Protein AF-A0A6M0HK47-F1 (afdb_monomer)

Solvent-accessible surface area (backbone atoms only — not comparable to full-atom values): 8933 Å² total; per-residue (Å²): 109,70,67,61,53,54,52,52,53,51,51,49,53,52,49,54,51,50,49,55,50,50,54,51,51,52,53,49,52,50,52,51,52,51,51,52,51,54,48,54,52,50,52,50,52,55,50,49,56,56,51,70,72,43,50,47,33,90,82,57,67,29,30,16,48,68,40,45,55,55,50,51,53,52,50,51,51,43,25,74,76,68,71,40,46,59,34,78,46,83,45,71,54,83,65,49,69,61,49,25,75,74,65,34,65,72,49,43,53,49,51,50,34,49,52,45,51,57,51,51,74,73,54,83,51,90,74,40,46,58,24,45,57,51,96,69,31,33,32,37,42,34,60,79,23,50,66,74,60,46,52,54,51,50,52,61,72,69,45,99,80,129

pLDDT: mean 90.28, std 8.14, range [44.41, 97.0]

Secondary structure (DSSP, 8-state):
-HHHHHHHHHHHHHHHHHHHHHHHHHHHHHHHHHHHHHHHHHHHHHHHHHHHH-SB-TTT-SEEHHHHHHHHHHHHHHHHHH----EEEEE--TTHHHHHHHH-HHHHHHHHHHHHHHHHHH---TT-EEEEEETTEEEEEETT--HHHHHHHHHHHH-S--

Nearest PDB structures (foldseek):
  5euh-assembly2_B  TM=9.660E-01  e=4.960E-11  Pseudomonas fluorescens Pf0-1
  3i5c-assembly1_A  TM=8.562E-01  e=1.447E-11  Saccharomyces cerevisiae
  3i5b-assembly2_B  TM=9.736E-01  e=3.049E-10  Pseudomonas aeruginosa PAO1
  3i5a-assembly1_A  TM=8.211E-01  e=7.810E-11  Pseudomonas syringae pv. tomato str. DC3000
  3bre-assembly1_B  TM=7.782E-01  e=3.586E-11  Pseudomonas aeruginosa PAO1

Sequence (162 aa):
MIHLFLSMLVCACFSLRSNHQFELAERQGFLLKLRETLRADRLRIEGTSLLELSNSDPSTLLSNRRAFDAKLAELWCQTQNHGQPFSLLMIDVDFFKKFNDQDGYLSGDTCLKQVAGALRSNVIREEDVVVRYRGEEVSVLLAVCKARAAAQIAERLRGPGS

Foldseek 3Di:
DVVVVVVVVVVVVVVVVVVVVVVVVVVVVVVVVVVVVVVVVVVVVVVVVVVVVDQADPLQRFGEQVVVVVLVVVLVVCCVPPVQDKDKDKDADPPLVVVCVPVNPVVSSVVLNVLSVLLVVLQPDPSKGWYDYDDRIIMIIGTSDDPVRVVVSVDVSVPPDD

Mean predicted aligned error: 9.68 Å

Structure (mmCIF, N/CA/C/O backbone):
data_AF-A0A6M0HK47-F1
#
_entry.id   AF-A0A6M0HK47-F1
#
loop_
_atom_site.group_PDB
_atom_site.id
_atom_site.type_symbol
_atom_site.label_atom_id
_atom_site.label_alt_id
_atom_site.label_comp_id
_atom_site.label_asym_id
_atom_site.label_entity_id
_atom_site.label_seq_id
_atom_site.pdbx_PDB_ins_code
_atom_site.Cartn_x
_atom_site.Cartn_y
_atom_site.Cartn_z
_atom_site.occupancy
_atom_site.B_iso_or_equiv
_atom_site.auth_seq_id
_atom_site.auth_comp_id
_atom_site.auth_asym_id
_atom_site.auth_atom_id
_atom_site.pdbx_PDB_model_num
ATOM 1 N N . MET A 1 1 ? 46.446 -0.665 -68.052 1.00 81.25 1 MET A N 1
ATOM 2 C CA . MET A 1 1 ? 46.991 -1.609 -67.047 1.00 81.25 1 MET A CA 1
ATOM 3 C C . MET A 1 1 ? 47.235 -0.914 -65.705 1.00 81.25 1 MET A C 1
ATOM 5 O O . MET A 1 1 ? 46.475 -1.172 -64.784 1.00 81.25 1 MET A O 1
ATOM 9 N N . ILE A 1 2 ? 48.184 0.029 -65.595 1.00 90.00 2 ILE A N 1
ATOM 10 C CA . ILE A 1 2 ? 48.538 0.700 -64.318 1.00 90.00 2 ILE A CA 1
ATOM 11 C C . ILE A 1 2 ? 47.369 1.492 -63.699 1.00 90.00 2 ILE A C 1
ATOM 13 O O . ILE A 1 2 ? 47.075 1.325 -62.520 1.00 90.00 2 ILE A O 1
ATOM 17 N N . HIS A 1 3 ? 46.643 2.290 -64.491 1.00 89.50 3 HIS A N 1
ATOM 18 C CA . HIS A 1 3 ? 45.478 3.044 -63.996 1.00 89.50 3 HIS A CA 1
ATOM 19 C C . HIS A 1 3 ? 44.359 2.147 -63.450 1.00 89.50 3 HIS A C 1
ATOM 21 O O . HIS A 1 3 ? 43.762 2.464 -62.425 1.00 89.50 3 HIS A O 1
ATOM 27 N N . LEU A 1 4 ? 44.108 1.006 -64.102 1.00 91.75 4 LEU A N 1
ATOM 28 C CA . LEU A 1 4 ? 43.088 0.050 -63.674 1.00 91.75 4 LEU A CA 1
ATOM 29 C C . LEU A 1 4 ? 43.466 -0.566 -62.318 1.00 91.75 4 LEU A C 1
ATOM 31 O O . LEU A 1 4 ? 42.643 -0.633 -61.410 1.00 91.75 4 LEU A O 1
ATOM 35 N N . PHE A 1 5 ? 44.739 -0.934 -62.153 1.00 93.06 5 PHE A N 1
ATOM 36 C CA . PHE A 1 5 ? 45.262 -1.473 -60.900 1.00 93.06 5 PHE A CA 1
ATOM 37 C C . PHE A 1 5 ? 45.181 -0.463 -59.747 1.00 93.06 5 PHE A C 1
ATOM 39 O O . PHE A 1 5 ? 44.699 -0.799 -58.668 1.00 93.06 5 PHE A O 1
ATOM 46 N N . LEU A 1 6 ? 45.567 0.794 -59.990 1.00 93.19 6 LEU A N 1
ATOM 47 C CA . LEU A 1 6 ? 45.478 1.857 -58.987 1.00 93.19 6 LEU A CA 1
ATOM 48 C C . LEU A 1 6 ? 44.022 2.124 -58.570 1.00 93.19 6 LEU A C 1
ATOM 50 O O . LEU A 1 6 ? 43.742 2.255 -57.381 1.00 93.19 6 LEU A O 1
ATOM 54 N N . SER A 1 7 ? 43.089 2.140 -59.530 1.00 93.44 7 SER A N 1
ATOM 55 C CA . SER A 1 7 ? 41.661 2.315 -59.235 1.00 93.44 7 SER A CA 1
ATOM 56 C C . SER A 1 7 ? 41.093 1.174 -58.383 1.00 93.44 7 SER A C 1
ATOM 58 O O . SER A 1 7 ? 40.389 1.432 -57.408 1.00 93.44 7 SER A O 1
ATOM 60 N N . MET A 1 8 ? 41.475 -0.076 -58.671 1.00 93.75 8 MET A N 1
ATOM 61 C CA . MET A 1 8 ? 41.075 -1.236 -57.869 1.00 93.75 8 MET A CA 1
ATOM 62 C C . MET A 1 8 ? 41.625 -1.160 -56.441 1.00 93.75 8 MET A C 1
ATOM 64 O O . MET A 1 8 ? 40.906 -1.464 -55.491 1.00 93.75 8 MET A O 1
ATOM 68 N N . LEU A 1 9 ? 42.869 -0.704 -56.275 1.00 95.44 9 LEU A N 1
ATOM 69 C CA . LEU A 1 9 ? 43.509 -0.581 -54.966 1.00 95.44 9 LEU A CA 1
ATOM 70 C C . LEU A 1 9 ? 42.835 0.503 -54.107 1.00 95.44 9 LEU A C 1
ATOM 72 O O . LEU A 1 9 ? 42.554 0.272 -52.932 1.00 95.44 9 LEU A O 1
ATOM 76 N N . VAL A 1 10 ? 42.473 1.642 -54.708 1.00 95.50 10 VAL A N 1
ATOM 77 C CA . VAL A 1 10 ? 41.708 2.704 -54.030 1.00 95.50 10 VAL A CA 1
ATOM 78 C C . VAL A 1 10 ? 40.318 2.210 -53.612 1.00 95.50 10 VAL A C 1
ATOM 80 O O . VAL A 1 10 ? 39.925 2.413 -52.461 1.00 95.50 10 VAL A O 1
ATOM 83 N N . CYS A 1 11 ? 39.593 1.515 -54.495 1.00 95.38 11 CYS A N 1
ATOM 84 C CA . CYS A 1 11 ? 38.286 0.935 -54.165 1.00 95.38 11 CYS A CA 1
ATOM 85 C C . CYS A 1 11 ? 38.375 -0.107 -53.042 1.00 95.38 11 CYS A C 1
ATOM 87 O O . CYS A 1 11 ? 37.516 -0.119 -52.158 1.00 95.38 11 CYS A O 1
ATOM 89 N N . ALA A 1 12 ? 39.411 -0.951 -53.039 1.00 94.81 12 ALA A N 1
ATOM 90 C CA . ALA A 1 12 ? 39.632 -1.938 -51.985 1.00 94.81 12 ALA A CA 1
ATOM 91 C C . ALA A 1 12 ? 39.905 -1.264 -50.631 1.00 94.81 12 ALA A C 1
ATOM 93 O O . ALA A 1 12 ? 39.265 -1.607 -49.636 1.00 94.81 12 ALA A O 1
ATOM 94 N N . CYS A 1 13 ? 40.782 -0.256 -50.590 1.00 96.19 13 CYS A N 1
ATOM 95 C CA . CYS A 1 13 ? 41.057 0.508 -49.371 1.00 96.19 13 CYS A CA 1
ATOM 96 C C . CYS A 1 13 ? 39.813 1.247 -48.856 1.00 96.19 13 CYS A C 1
ATOM 98 O O . CYS A 1 13 ? 39.547 1.232 -47.652 1.00 96.19 13 CYS A O 1
ATOM 100 N N . PHE A 1 14 ? 39.033 1.862 -49.750 1.00 96.56 14 PHE A N 1
ATOM 101 C CA . PHE A 1 14 ? 37.786 2.532 -49.385 1.00 96.56 14 PHE A CA 1
ATOM 102 C C . PHE A 1 14 ? 36.756 1.542 -48.826 1.00 96.56 14 PHE A C 1
ATOM 104 O O . PHE A 1 14 ? 36.189 1.794 -47.766 1.00 96.56 14 PHE A O 1
ATOM 111 N N . SER A 1 15 ? 36.571 0.392 -49.480 1.00 95.00 15 SER A N 1
ATOM 112 C CA . SER A 1 15 ? 35.620 -0.643 -49.051 1.00 95.00 15 SER A CA 1
ATOM 113 C C . SER A 1 15 ? 36.008 -1.251 -47.703 1.00 95.00 15 SER A C 1
ATOM 115 O O . SER A 1 15 ? 35.162 -1.371 -46.823 1.00 95.00 15 SER A O 1
ATOM 117 N N . LEU A 1 16 ? 37.294 -1.558 -47.491 1.00 94.81 16 LEU A N 1
ATOM 118 C CA . LEU A 1 16 ? 37.804 -2.049 -46.205 1.00 94.81 16 LEU A CA 1
ATOM 119 C C . LEU A 1 16 ? 37.586 -1.028 -45.087 1.00 94.81 16 LEU A C 1
ATOM 121 O O . LEU A 1 16 ? 37.135 -1.381 -43.997 1.00 94.81 16 LEU A O 1
ATOM 125 N N . ARG A 1 17 ? 37.871 0.251 -45.357 1.00 95.94 17 ARG A N 1
ATOM 126 C CA . ARG A 1 17 ? 37.676 1.318 -44.374 1.00 95.94 17 ARG A CA 1
ATOM 127 C C . ARG A 1 17 ? 36.199 1.571 -44.090 1.00 95.94 17 ARG A C 1
ATOM 129 O O . ARG A 1 17 ? 35.851 1.780 -42.934 1.00 95.94 17 ARG A O 1
ATOM 136 N N . SER A 1 18 ? 35.342 1.517 -45.106 1.00 92.75 18 SER A N 1
ATOM 137 C CA . SER A 1 18 ? 33.891 1.628 -44.951 1.00 92.75 18 SER A CA 1
ATOM 138 C C . SER A 1 18 ? 33.325 0.460 -44.143 1.00 92.75 18 SER A C 1
ATOM 140 O O . SER A 1 18 ? 32.570 0.705 -43.208 1.00 92.75 18 SER A O 1
ATOM 142 N N . ASN A 1 19 ? 33.757 -0.773 -44.421 1.00 94.88 19 ASN A N 1
ATOM 143 C CA . ASN A 1 19 ? 33.331 -1.959 -43.679 1.00 94.88 19 ASN A CA 1
ATOM 144 C C . ASN A 1 19 ? 33.759 -1.888 -42.205 1.00 94.88 19 ASN A C 1
ATOM 146 O O . ASN A 1 19 ? 32.947 -2.080 -41.308 1.00 94.88 19 ASN A O 1
ATOM 150 N N . HIS A 1 20 ? 35.013 -1.504 -41.943 1.00 94.50 20 HIS A N 1
ATOM 151 C CA . HIS A 1 20 ? 35.502 -1.331 -40.575 1.00 94.50 20 HIS A CA 1
ATOM 152 C C . HIS A 1 20 ? 34.756 -0.208 -39.833 1.00 94.50 20 HIS A C 1
ATOM 154 O O . HIS A 1 20 ? 34.483 -0.325 -38.639 1.00 94.50 20 HIS A O 1
ATOM 160 N N . GLN A 1 21 ? 34.436 0.902 -40.504 1.00 92.88 21 GLN A N 1
ATOM 161 C CA . GLN A 1 21 ? 33.652 1.982 -39.895 1.00 92.88 21 GLN A CA 1
ATOM 162 C C . GLN A 1 21 ? 32.222 1.537 -39.584 1.00 92.88 21 GLN A C 1
ATOM 164 O O . GLN A 1 21 ? 31.706 1.855 -38.516 1.00 92.88 21 GLN A O 1
ATOM 169 N N . PHE A 1 22 ? 3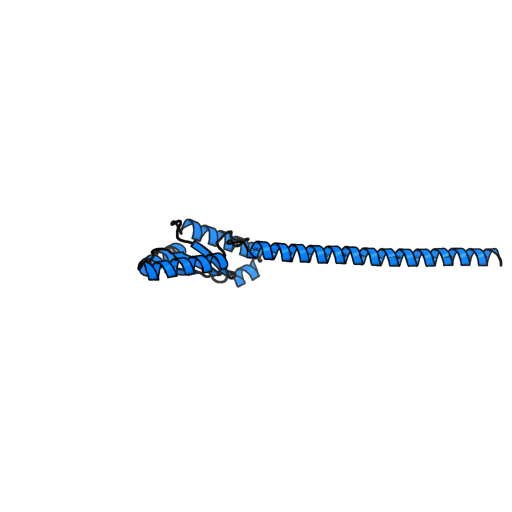1.604 0.774 -40.484 1.00 94.56 22 PHE A N 1
ATOM 170 C CA . PHE A 1 22 ? 30.264 0.236 -40.283 1.00 94.56 22 PHE A CA 1
ATOM 171 C C . PHE A 1 22 ? 30.220 -0.732 -39.092 1.00 94.56 22 PHE A C 1
ATOM 173 O O . PHE A 1 22 ? 29.399 -0.568 -38.194 1.00 94.56 22 PHE A O 1
ATOM 180 N N . GLU A 1 23 ? 31.179 -1.656 -39.010 1.00 95.19 23 GLU A N 1
ATOM 181 C CA . GLU A 1 23 ? 31.301 -2.590 -37.887 1.00 95.19 23 GLU A CA 1
ATOM 182 C C . GLU A 1 23 ? 31.547 -1.866 -36.547 1.00 95.19 23 GLU A C 1
ATOM 184 O O . GLU A 1 23 ? 30.985 -2.235 -35.513 1.00 95.19 23 GLU A O 1
ATOM 189 N N . LEU A 1 24 ? 32.352 -0.795 -36.543 1.00 93.56 24 LEU A N 1
ATOM 190 C CA . LEU A 1 24 ? 32.535 0.043 -35.353 1.00 93.56 24 LEU A CA 1
ATOM 191 C C . LEU A 1 24 ? 31.242 0.757 -34.947 1.00 93.56 24 LEU A C 1
ATOM 193 O O . LEU A 1 24 ? 30.941 0.813 -33.753 1.00 93.56 24 LEU A O 1
ATOM 197 N N . ALA A 1 25 ? 30.486 1.283 -35.912 1.00 95.06 25 ALA A N 1
ATOM 198 C CA . ALA A 1 25 ? 29.227 1.970 -35.653 1.00 95.06 25 ALA A CA 1
ATOM 199 C C . ALA A 1 25 ? 28.174 1.018 -35.062 1.00 95.06 25 ALA A C 1
ATOM 201 O O . ALA A 1 25 ? 27.517 1.371 -34.080 1.00 95.06 25 ALA A O 1
ATOM 202 N N . GLU A 1 26 ? 28.062 -0.210 -35.578 1.00 95.69 26 GLU A N 1
ATOM 203 C CA . GLU A 1 26 ? 27.166 -1.230 -35.017 1.00 95.69 26 GLU A CA 1
ATOM 204 C C . GLU A 1 26 ? 27.558 -1.616 -33.589 1.00 95.69 26 GLU A C 1
ATOM 206 O O . GLU A 1 26 ? 26.708 -1.636 -32.693 1.00 95.69 26 GLU A O 1
ATOM 211 N N . ARG A 1 27 ? 28.852 -1.857 -33.338 1.00 96.19 27 ARG A N 1
ATOM 212 C CA . ARG A 1 27 ? 29.353 -2.176 -31.991 1.00 96.19 27 ARG A CA 1
ATOM 213 C C . ARG A 1 27 ? 29.093 -1.035 -31.010 1.00 96.19 27 ARG A C 1
ATOM 215 O O . ARG A 1 27 ? 28.671 -1.285 -29.883 1.00 96.19 27 ARG A O 1
ATOM 222 N N . GLN A 1 28 ? 29.309 0.214 -31.425 1.00 94.88 28 GLN A N 1
ATOM 223 C CA . GLN A 1 28 ? 29.001 1.387 -30.602 1.00 94.88 28 GLN A CA 1
ATOM 224 C C . GLN A 1 28 ? 27.501 1.496 -30.311 1.00 94.88 28 GLN A C 1
ATOM 226 O O . GLN A 1 28 ? 27.128 1.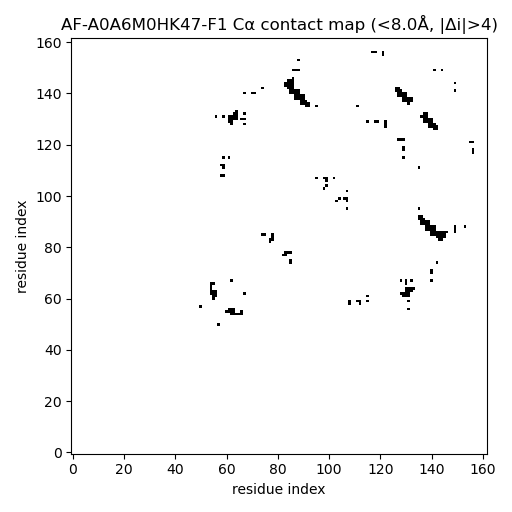705 -29.156 1.00 94.88 28 GLN A O 1
ATOM 231 N N . GLY A 1 29 ? 26.646 1.295 -31.317 1.00 96.06 29 GLY A N 1
ATOM 232 C CA . GLY A 1 29 ? 25.192 1.281 -31.146 1.00 96.06 29 GLY A CA 1
ATOM 233 C C . GLY A 1 29 ? 24.732 0.193 -30.173 1.00 96.06 29 GLY A C 1
ATOM 234 O O . GLY A 1 29 ? 23.940 0.462 -29.268 1.00 96.06 29 GLY A O 1
ATOM 235 N N . PHE A 1 30 ? 25.293 -1.012 -30.291 1.00 96.12 30 PHE A N 1
ATOM 236 C CA . PHE A 1 30 ? 25.025 -2.112 -29.369 1.00 96.12 30 PHE A CA 1
ATOM 237 C C . PHE A 1 30 ? 25.451 -1.778 -27.933 1.00 96.12 30 PHE A C 1
ATOM 239 O O . PHE A 1 30 ? 24.656 -1.939 -27.007 1.00 96.12 30 PHE A O 1
ATOM 246 N N . LEU A 1 31 ? 26.670 -1.264 -27.735 1.00 97.00 31 LEU A N 1
ATOM 247 C CA . LEU A 1 31 ? 27.174 -0.897 -26.407 1.00 97.00 31 LEU A CA 1
ATOM 248 C C . LEU A 1 31 ? 26.355 0.225 -25.763 1.00 97.00 31 LEU A C 1
ATOM 250 O O . LEU A 1 31 ? 26.111 0.185 -24.557 1.00 97.00 31 LEU A O 1
ATOM 254 N N . LEU A 1 32 ? 25.906 1.209 -26.547 1.00 96.56 32 LEU A N 1
ATOM 255 C CA . LEU A 1 32 ? 25.026 2.270 -26.058 1.00 96.56 32 LEU A CA 1
ATOM 256 C C . LEU A 1 32 ? 23.678 1.704 -25.609 1.00 96.56 32 LEU A C 1
ATOM 258 O O . LEU A 1 32 ? 23.262 1.972 -24.481 1.00 96.56 32 LEU A O 1
ATOM 262 N N . LYS A 1 33 ? 23.051 0.857 -26.430 1.00 96.31 33 LYS A N 1
ATOM 263 C CA . LYS A 1 33 ? 21.772 0.217 -26.097 1.00 96.31 33 LYS A CA 1
ATOM 264 C C . LYS A 1 33 ? 21.881 -0.694 -24.872 1.00 96.31 33 LYS A C 1
ATOM 266 O O . LYS A 1 33 ? 21.011 -0.673 -23.998 1.00 96.31 33 LYS A O 1
ATOM 271 N N . LEU A 1 34 ? 22.973 -1.452 -24.763 1.00 96.56 34 LEU A N 1
ATOM 272 C CA . LEU A 1 34 ? 23.263 -2.271 -23.587 1.00 96.56 34 LEU A CA 1
ATOM 273 C C . LEU A 1 34 ? 23.439 -1.397 -22.340 1.00 96.56 34 LEU A C 1
ATOM 275 O O . LEU A 1 34 ? 22.858 -1.688 -21.297 1.00 96.56 34 LEU A O 1
ATOM 279 N N . ARG A 1 35 ? 24.188 -0.291 -22.448 1.00 96.56 35 ARG A N 1
ATOM 280 C CA . ARG A 1 35 ? 24.375 0.663 -21.347 1.00 96.56 35 ARG A CA 1
ATOM 281 C C . ARG A 1 35 ? 23.052 1.275 -20.892 1.00 96.56 35 ARG A C 1
ATOM 283 O O . ARG A 1 35 ? 22.857 1.441 -19.693 1.00 96.56 35 ARG A O 1
ATOM 290 N N . GLU A 1 36 ? 22.171 1.639 -21.818 1.00 96.50 36 GLU A N 1
ATOM 291 C CA . GLU A 1 36 ? 20.840 2.171 -21.499 1.00 96.50 36 GLU A CA 1
ATOM 292 C C . GLU A 1 36 ? 19.975 1.141 -20.782 1.00 96.50 36 GLU A C 1
ATOM 294 O O . GLU A 1 36 ? 19.400 1.458 -19.743 1.00 96.50 36 GLU A O 1
ATOM 299 N N . THR A 1 37 ? 19.963 -0.099 -21.272 1.00 94.69 37 THR A N 1
ATOM 300 C CA . THR A 1 37 ? 19.201 -1.194 -20.654 1.00 94.69 37 THR A CA 1
ATOM 301 C C . THR A 1 37 ? 19.697 -1.467 -19.232 1.00 94.69 37 THR A C 1
ATOM 303 O O . THR A 1 37 ? 18.914 -1.439 -18.288 1.00 94.69 37 THR A O 1
ATOM 306 N N . LEU A 1 38 ? 21.016 -1.598 -19.041 1.00 95.88 38 LEU A N 1
ATOM 307 C CA . LEU A 1 38 ? 21.613 -1.804 -17.716 1.00 95.88 38 LEU A CA 1
ATOM 308 C C . LEU A 1 38 ? 21.357 -0.632 -16.758 1.00 95.88 38 LEU A C 1
ATOM 310 O O . LEU A 1 38 ? 21.191 -0.834 -15.556 1.00 95.88 38 LEU A O 1
ATOM 314 N N . ARG A 1 39 ? 21.334 0.605 -17.269 1.00 95.31 39 ARG A N 1
ATOM 315 C CA . ARG A 1 39 ? 20.979 1.783 -16.464 1.00 95.31 39 ARG A CA 1
ATOM 316 C C . ARG A 1 39 ? 19.516 1.755 -16.046 1.00 95.31 39 ARG A C 1
ATOM 318 O O . ARG A 1 39 ? 19.238 2.039 -14.885 1.00 95.31 39 ARG A O 1
ATOM 325 N N . ALA A 1 40 ? 18.609 1.426 -16.963 1.00 91.56 40 ALA A N 1
ATOM 326 C CA . ALA A 1 40 ? 17.188 1.306 -16.663 1.00 91.56 40 ALA A CA 1
ATOM 327 C C . ALA A 1 40 ? 16.944 0.229 -15.596 1.00 91.56 40 ALA A C 1
ATOM 329 O O . ALA A 1 40 ? 16.248 0.492 -14.617 1.00 91.56 40 ALA A O 1
ATOM 330 N N . ASP A 1 41 ? 17.596 -0.928 -15.723 1.00 92.81 41 ASP A N 1
ATOM 331 C CA . ASP A 1 41 ? 17.507 -2.006 -14.736 1.00 92.81 41 ASP A CA 1
ATOM 332 C C . ASP A 1 41 ? 18.065 -1.588 -13.373 1.00 92.81 41 ASP A C 1
ATOM 334 O O . ASP A 1 41 ? 17.413 -1.812 -12.352 1.00 92.81 41 ASP A O 1
ATOM 338 N N . ARG A 1 42 ? 19.230 -0.924 -13.330 1.00 91.44 42 ARG A N 1
ATOM 339 C CA . ARG A 1 42 ? 19.799 -0.420 -12.069 1.00 91.44 42 ARG A CA 1
ATOM 340 C C . ARG A 1 42 ? 18.857 0.571 -11.384 1.00 91.44 42 ARG A C 1
ATOM 342 O O . ARG A 1 42 ? 18.605 0.419 -10.194 1.00 91.44 42 ARG A O 1
ATOM 349 N N . LEU A 1 43 ? 18.316 1.542 -12.122 1.00 88.56 43 LEU A N 1
ATOM 350 C CA . LEU A 1 43 ? 17.355 2.508 -11.577 1.00 88.56 43 LEU A CA 1
ATOM 351 C C . LEU A 1 43 ? 16.089 1.817 -11.065 1.00 88.56 43 LEU A C 1
ATOM 353 O O . LEU A 1 43 ? 15.540 2.214 -10.040 1.00 88.56 43 LEU A O 1
ATOM 357 N N . ARG A 1 44 ? 15.636 0.764 -11.752 1.00 83.00 44 ARG A N 1
ATOM 358 C CA . ARG A 1 44 ? 14.484 -0.030 -11.325 1.00 83.00 44 ARG A CA 1
ATOM 359 C C . ARG A 1 44 ? 14.760 -0.744 -10.004 1.00 83.00 44 ARG A C 1
ATOM 361 O O . ARG A 1 44 ? 13.916 -0.685 -9.118 1.00 83.00 44 ARG A O 1
ATOM 368 N N . ILE A 1 45 ? 15.936 -1.361 -9.867 1.00 82.75 45 ILE A N 1
ATOM 369 C CA . ILE A 1 45 ? 16.370 -2.045 -8.639 1.00 82.75 45 ILE A CA 1
ATOM 370 C C . ILE A 1 45 ? 16.506 -1.046 -7.482 1.00 82.75 45 ILE A C 1
ATOM 372 O O . ILE A 1 45 ? 15.944 -1.266 -6.410 1.00 82.75 45 ILE A O 1
ATOM 376 N N . GLU A 1 46 ? 17.191 0.078 -7.702 1.00 81.62 46 GLU A N 1
ATOM 377 C CA . GLU A 1 46 ? 17.338 1.136 -6.693 1.00 81.62 46 GLU A CA 1
ATOM 378 C C . GLU A 1 46 ? 15.973 1.700 -6.269 1.00 81.62 46 GLU A C 1
ATOM 380 O O . GLU A 1 46 ? 15.702 1.845 -5.076 1.00 81.62 46 GLU A O 1
ATOM 385 N N . GLY A 1 47 ? 15.075 1.939 -7.230 1.00 77.31 47 GLY A N 1
ATOM 386 C CA . GLY A 1 47 ? 13.702 2.362 -6.967 1.00 77.31 47 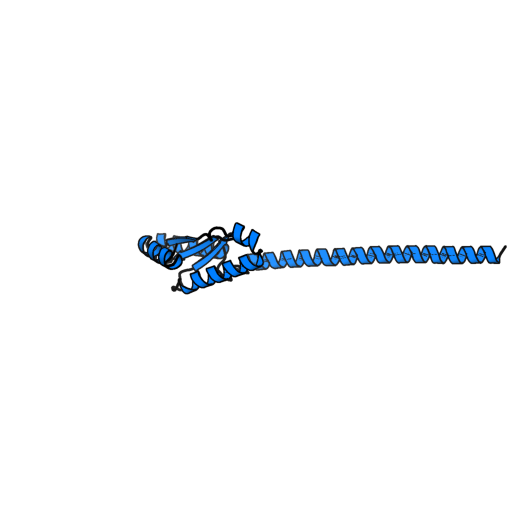GLY A CA 1
ATOM 387 C C . GLY A 1 47 ? 12.916 1.343 -6.140 1.00 77.31 47 GLY A C 1
ATOM 388 O O . GLY A 1 47 ? 12.239 1.726 -5.187 1.00 77.31 47 GLY A O 1
ATOM 389 N N . THR A 1 48 ? 13.038 0.045 -6.439 1.00 71.38 48 THR A N 1
ATOM 390 C CA . THR A 1 48 ? 12.403 -1.003 -5.626 1.00 71.38 48 THR A CA 1
ATOM 391 C C . THR A 1 48 ? 12.959 -1.051 -4.207 1.00 71.38 48 THR A C 1
ATOM 393 O O . THR A 1 48 ? 12.167 -1.116 -3.275 1.00 71.38 48 THR A O 1
ATOM 396 N N . SER A 1 49 ? 14.272 -0.914 -4.007 1.00 68.94 49 SER A N 1
ATOM 397 C CA . SER A 1 49 ? 14.862 -0.892 -2.661 1.00 68.94 49 SER A CA 1
ATOM 398 C C . SER A 1 49 ? 14.442 0.337 -1.845 1.00 68.94 49 SER A C 1
ATOM 400 O O . SER A 1 49 ? 14.249 0.246 -0.634 1.00 68.94 49 SER A O 1
ATOM 402 N N . LEU A 1 50 ? 14.237 1.491 -2.490 1.00 69.19 50 LEU A N 1
ATOM 403 C CA . LEU A 1 50 ? 13.658 2.667 -1.827 1.00 69.19 50 LEU A CA 1
ATOM 404 C C . LEU A 1 50 ? 12.188 2.442 -1.446 1.00 69.19 50 LEU A C 1
ATOM 406 O O . LEU A 1 50 ? 11.770 2.825 -0.354 1.00 69.19 50 LEU A O 1
ATOM 410 N N . LEU A 1 51 ? 11.408 1.792 -2.314 1.00 66.50 51 LEU A N 1
ATOM 411 C CA . LEU A 1 51 ? 10.023 1.420 -2.015 1.00 66.50 51 LEU A CA 1
ATOM 412 C C . LEU A 1 51 ? 9.931 0.372 -0.898 1.00 66.50 51 LEU A C 1
ATOM 414 O O . LEU A 1 51 ? 9.018 0.448 -0.081 1.00 66.50 51 LEU A O 1
ATOM 418 N N . GLU A 1 52 ? 10.888 -0.551 -0.804 1.00 63.03 52 GLU A N 1
ATOM 419 C CA . GLU A 1 52 ? 10.981 -1.521 0.296 1.00 63.03 52 GLU A CA 1
ATOM 420 C C . GLU A 1 52 ? 11.179 -0.843 1.659 1.00 63.03 52 GLU A C 1
ATOM 422 O O . GLU A 1 52 ? 10.725 -1.362 2.683 1.00 63.03 52 GLU A O 1
ATOM 427 N N . LEU A 1 53 ? 11.822 0.329 1.687 1.00 68.94 53 LEU A N 1
ATOM 428 C CA . LEU A 1 53 ? 11.998 1.153 2.887 1.00 68.94 53 LEU A CA 1
ATOM 429 C C . LEU A 1 53 ? 10.792 2.052 3.195 1.00 68.94 53 LEU A C 1
ATOM 431 O O . LEU A 1 53 ? 10.703 2.586 4.301 1.00 68.94 53 LEU A O 1
ATOM 435 N N . SER A 1 54 ? 9.865 2.211 2.252 1.00 82.19 54 SER A N 1
ATOM 436 C CA . SER A 1 54 ? 8.642 2.984 2.455 1.00 82.19 54 SER A CA 1
ATOM 437 C C . SER A 1 54 ? 7.647 2.216 3.326 1.00 82.19 54 SER A C 1
ATOM 439 O O . SER A 1 54 ? 7.516 0.997 3.229 1.00 82.19 54 SER A O 1
ATOM 441 N N . ASN A 1 55 ? 6.885 2.947 4.139 1.00 87.25 55 ASN A N 1
ATOM 442 C CA . ASN A 1 55 ? 5.723 2.431 4.872 1.00 87.25 55 ASN A CA 1
ATOM 443 C C . ASN A 1 55 ? 4.398 2.669 4.124 1.00 87.25 55 ASN A C 1
ATOM 445 O O . ASN A 1 55 ? 3.332 2.331 4.641 1.00 87.25 55 ASN A O 1
ATOM 449 N N . SER A 1 56 ? 4.458 3.232 2.915 1.00 89.44 56 SER A N 1
ATOM 450 C CA . SER A 1 56 ? 3.290 3.602 2.114 1.00 89.44 56 SER A CA 1
ATOM 451 C C . SER A 1 56 ? 3.297 2.930 0.742 1.00 89.44 56 SER A C 1
ATOM 453 O O . SER A 1 56 ? 4.350 2.782 0.117 1.00 89.44 56 SER A O 1
ATOM 455 N N . ASP A 1 57 ? 2.111 2.554 0.266 1.00 89.56 57 ASP A N 1
ATOM 456 C CA . ASP A 1 57 ? 1.861 2.095 -1.098 1.00 89.56 57 ASP A CA 1
ATOM 457 C C . ASP A 1 57 ? 1.940 3.283 -2.076 1.00 89.56 57 ASP A C 1
ATOM 459 O O . ASP A 1 57 ? 1.259 4.290 -1.869 1.00 89.56 57 ASP A O 1
ATOM 463 N N . PRO A 1 58 ? 2.731 3.199 -3.158 1.00 84.31 58 PRO A N 1
ATOM 464 C CA . PRO A 1 58 ? 2.975 4.337 -4.044 1.00 84.31 58 PRO A CA 1
ATOM 465 C C . PRO A 1 58 ? 1.752 4.759 -4.867 1.00 84.31 58 PRO A C 1
ATOM 467 O O . PRO A 1 58 ? 1.670 5.910 -5.287 1.00 84.31 58 PRO A O 1
ATOM 470 N N . SER A 1 59 ? 0.800 3.856 -5.112 1.00 85.69 59 SER A N 1
ATOM 471 C CA . SER A 1 59 ? -0.356 4.161 -5.963 1.00 85.69 59 SER A CA 1
ATOM 472 C C . SER A 1 59 ? -1.538 4.723 -5.173 1.00 85.69 59 SER A C 1
ATOM 474 O O . SER A 1 59 ? -2.207 5.633 -5.646 1.00 85.69 59 SER A O 1
ATOM 476 N N . THR A 1 60 ? -1.778 4.240 -3.957 1.00 88.69 60 THR A N 1
ATOM 477 C CA . THR A 1 60 ? -2.925 4.634 -3.123 1.00 88.69 60 THR A CA 1
ATOM 478 C C . THR A 1 60 ? -2.534 5.563 -1.977 1.00 88.69 60 THR A C 1
ATOM 480 O O . THR A 1 60 ? -3.409 6.166 -1.360 1.00 88.69 60 THR A O 1
ATOM 483 N N . LEU A 1 61 ? -1.233 5.681 -1.674 1.00 89.19 61 LEU A N 1
ATOM 484 C CA . LEU A 1 61 ? -0.674 6.391 -0.513 1.00 89.19 61 LEU A CA 1
ATOM 485 C C . LEU A 1 61 ? -1.175 5.872 0.847 1.00 89.19 61 LEU A C 1
ATOM 487 O O . LEU A 1 61 ? -0.917 6.491 1.887 1.00 89.19 61 LEU A O 1
ATOM 491 N N . LEU A 1 62 ? -1.882 4.738 0.856 1.00 92.00 62 LEU A N 1
ATOM 492 C CA . LEU A 1 62 ? -2.210 3.996 2.065 1.00 92.00 62 LEU A CA 1
ATOM 493 C C . LEU A 1 62 ? -0.945 3.418 2.683 1.00 92.00 62 LEU A C 1
ATOM 495 O O . LEU A 1 62 ? 0.075 3.270 2.013 1.00 92.00 62 LEU A O 1
ATOM 499 N N . SER A 1 63 ? -1.025 3.042 3.954 1.00 92.81 63 SER A N 1
ATOM 500 C CA . SER A 1 63 ? 0.022 2.226 4.556 1.00 92.81 63 SER A CA 1
ATOM 501 C C . SER A 1 63 ? 0.163 0.914 3.779 1.00 92.81 63 SER A C 1
ATOM 503 O O . SER A 1 63 ? -0.815 0.394 3.242 1.00 92.81 63 SER A O 1
ATOM 505 N N . ASN A 1 64 ? 1.375 0.385 3.675 1.00 92.94 64 ASN A N 1
ATOM 506 C CA . ASN A 1 64 ? 1.622 -0.882 2.989 1.00 92.94 64 ASN A CA 1
ATOM 507 C C . ASN A 1 64 ? 1.675 -2.058 3.976 1.00 92.94 64 ASN A C 1
ATOM 509 O O . ASN A 1 64 ? 1.650 -1.883 5.196 1.00 92.94 64 ASN A O 1
ATOM 513 N N . ARG A 1 65 ? 1.797 -3.276 3.444 1.00 91.62 65 ARG A N 1
ATOM 514 C CA . ARG A 1 65 ? 1.904 -4.510 4.234 1.00 91.62 65 ARG A CA 1
ATOM 515 C C . ARG A 1 65 ? 2.985 -4.464 5.326 1.00 91.62 65 ARG A C 1
ATOM 517 O O . ARG A 1 65 ? 2.757 -4.974 6.416 1.00 91.62 65 ARG A O 1
ATOM 524 N N . ARG A 1 66 ? 4.123 -3.808 5.084 1.00 90.06 66 ARG A N 1
ATOM 525 C CA . ARG A 1 66 ? 5.180 -3.650 6.096 1.00 90.06 66 ARG A CA 1
ATOM 526 C C . ARG A 1 66 ? 4.697 -2.816 7.287 1.00 90.06 66 ARG A C 1
ATOM 528 O O . ARG A 1 66 ? 4.905 -3.206 8.434 1.00 90.06 66 ARG A O 1
ATOM 535 N N . ALA A 1 67 ? 4.037 -1.690 7.022 1.00 91.94 67 ALA A N 1
ATOM 536 C CA . ALA A 1 67 ? 3.452 -0.852 8.066 1.00 91.94 67 ALA A CA 1
ATOM 537 C C . ALA A 1 67 ? 2.322 -1.570 8.823 1.00 91.94 67 ALA A C 1
ATOM 539 O O . ALA A 1 67 ? 2.209 -1.422 10.039 1.00 91.94 67 ALA A O 1
ATOM 540 N N . PHE A 1 68 ? 1.531 -2.391 8.125 1.00 94.75 68 PHE A N 1
ATOM 541 C CA . PHE A 1 68 ? 0.542 -3.264 8.755 1.00 94.75 68 PHE A CA 1
ATOM 542 C C . PHE A 1 68 ? 1.180 -4.223 9.754 1.00 94.75 68 PHE A C 1
ATOM 544 O O . PHE A 1 68 ? 0.719 -4.296 10.888 1.00 94.75 68 PHE A O 1
ATOM 551 N N . ASP A 1 69 ? 2.229 -4.947 9.353 1.00 94.69 69 ASP A N 1
ATOM 552 C CA . ASP A 1 69 ? 2.844 -5.968 10.208 1.00 94.69 69 ASP A CA 1
ATOM 553 C C . ASP A 1 69 ? 3.424 -5.330 11.481 1.00 94.69 69 ASP A C 1
ATOM 555 O O . ASP A 1 69 ? 3.245 -5.854 12.582 1.00 94.69 69 ASP A O 1
ATOM 559 N N . ALA A 1 70 ? 4.035 -4.148 11.344 1.00 93.50 70 ALA A N 1
ATOM 560 C CA . ALA A 1 70 ? 4.523 -3.366 12.476 1.00 93.50 70 ALA A CA 1
ATOM 561 C C . ALA A 1 70 ? 3.386 -2.924 13.416 1.00 93.50 70 ALA A C 1
ATOM 563 O O . ALA A 1 70 ? 3.476 -3.136 14.628 1.00 93.50 70 ALA A O 1
ATOM 564 N N . LYS A 1 71 ? 2.297 -2.355 12.876 1.00 94.38 71 LYS A N 1
ATOM 565 C CA . LYS A 1 71 ? 1.167 -1.883 13.693 1.00 94.38 71 LYS A CA 1
ATOM 566 C C . LYS A 1 71 ? 0.404 -3.035 14.347 1.00 94.38 71 LYS A C 1
ATOM 568 O O . LYS A 1 71 ? -0.011 -2.920 15.497 1.00 94.38 71 LYS A O 1
ATOM 573 N N . LEU A 1 72 ? 0.242 -4.158 13.652 1.00 96.00 72 LEU A N 1
ATOM 574 C CA . LEU A 1 72 ? -0.389 -5.351 14.209 1.00 96.00 72 LEU A CA 1
ATOM 575 C C . LEU A 1 72 ? 0.411 -5.890 15.402 1.00 96.00 72 LEU A C 1
ATOM 577 O O . LEU A 1 72 ? -0.183 -6.216 16.427 1.00 96.00 72 LEU A O 1
ATOM 581 N N . ALA A 1 73 ? 1.743 -5.945 15.298 1.00 96.38 73 ALA A N 1
ATOM 582 C CA . ALA A 1 73 ? 2.602 -6.360 16.406 1.00 96.38 73 ALA A CA 1
ATOM 583 C C . ALA A 1 73 ? 2.498 -5.409 17.614 1.00 96.38 73 ALA A C 1
ATOM 585 O O . ALA A 1 73 ? 2.433 -5.867 18.757 1.00 96.38 73 ALA A O 1
ATOM 586 N N . GLU A 1 74 ? 2.433 -4.097 17.368 1.00 95.12 74 GLU A N 1
ATOM 587 C CA . GLU A 1 74 ? 2.217 -3.078 18.403 1.00 95.12 74 GLU A CA 1
ATOM 588 C C . GLU A 1 74 ? 0.880 -3.288 19.134 1.00 95.12 74 GLU A C 1
ATOM 590 O O . GLU A 1 74 ? 0.859 -3.413 20.361 1.00 95.12 74 GLU A O 1
ATOM 595 N N . LEU A 1 75 ? -0.225 -3.391 18.387 1.00 95.25 75 LEU A N 1
ATOM 596 C CA . LEU A 1 75 ? -1.566 -3.596 18.945 1.00 95.25 75 LEU A CA 1
ATOM 597 C C . LEU A 1 75 ? -1.667 -4.920 19.706 1.00 95.25 75 LEU A C 1
ATOM 599 O O . LEU A 1 75 ? -2.249 -4.970 20.788 1.00 95.25 75 LEU A O 1
ATOM 603 N N . TRP A 1 76 ? -1.050 -5.982 19.184 1.00 96.31 76 TRP A N 1
ATOM 604 C CA . TRP A 1 76 ? -0.991 -7.274 19.863 1.00 96.31 76 TRP A CA 1
ATOM 605 C C . TRP A 1 76 ? -0.307 -7.165 21.229 1.00 96.31 76 TRP A C 1
ATOM 607 O O . TRP A 1 76 ? -0.820 -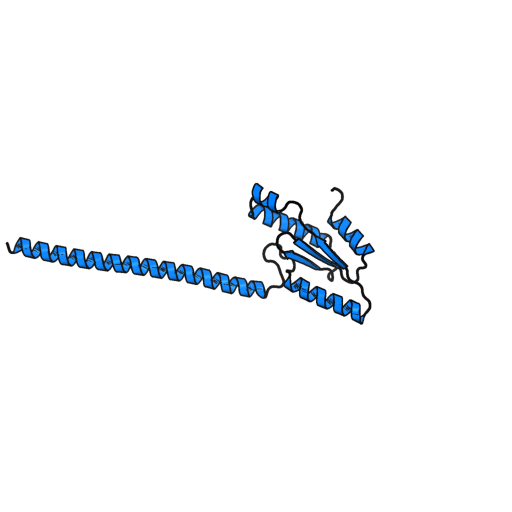7.667 22.230 1.00 96.31 76 TRP A O 1
ATOM 617 N N . CYS A 1 77 ? 0.826 -6.464 21.294 1.00 96.12 77 CYS A N 1
ATOM 618 C CA . CYS A 1 77 ? 1.539 -6.210 22.543 1.00 96.12 77 CYS A CA 1
ATOM 619 C C . CYS A 1 77 ? 0.677 -5.409 23.539 1.00 96.12 77 CYS A C 1
ATOM 621 O O . CYS A 1 77 ? 0.590 -5.769 24.715 1.00 96.12 77 CYS A O 1
ATOM 623 N N . GLN A 1 78 ? -0.027 -4.373 23.070 1.00 93.75 78 GLN A N 1
ATOM 624 C CA . GLN A 1 78 ? -0.942 -3.579 23.901 1.00 93.75 78 GLN A CA 1
ATOM 625 C C . GLN A 1 78 ? -2.101 -4.414 24.455 1.00 93.75 78 GLN A C 1
ATOM 627 O O . GLN A 1 78 ? -2.449 -4.279 25.632 1.00 93.75 78 GLN A O 1
ATOM 632 N N . THR A 1 79 ? -2.674 -5.315 23.653 1.00 95.06 79 THR A N 1
ATOM 633 C CA . THR A 1 79 ? -3.712 -6.238 24.128 1.00 95.06 79 THR A CA 1
ATOM 634 C C . THR A 1 79 ? -3.190 -7.146 25.230 1.00 95.06 79 THR A C 1
ATOM 636 O O . THR A 1 79 ? -3.846 -7.275 26.262 1.00 95.06 79 THR A O 1
ATOM 639 N N . GLN A 1 80 ? -2.004 -7.727 25.048 1.00 95.81 80 GLN A N 1
ATOM 640 C CA . GLN A 1 80 ? -1.413 -8.635 26.032 1.00 95.81 80 GLN A CA 1
ATOM 641 C C . GLN A 1 80 ? -1.065 -7.924 27.346 1.00 95.81 80 GLN A C 1
ATOM 643 O O . GLN A 1 80 ? -1.306 -8.472 28.420 1.00 95.81 80 GLN A O 1
ATOM 648 N N . ASN A 1 81 ? -0.539 -6.699 27.275 1.00 96.12 81 ASN A N 1
ATOM 649 C CA . ASN A 1 81 ? -0.049 -5.979 28.452 1.00 96.12 81 ASN A CA 1
ATOM 650 C C . ASN A 1 81 ? -1.139 -5.188 29.187 1.00 96.12 81 ASN A C 1
ATOM 652 O O . ASN A 1 81 ? -1.072 -5.031 30.406 1.00 96.12 81 ASN A O 1
ATOM 656 N N . HIS A 1 82 ? -2.127 -4.663 28.461 1.00 95.25 82 HIS A N 1
ATOM 657 C CA . HIS A 1 82 ? -3.106 -3.710 28.998 1.00 95.25 82 HIS A CA 1
ATOM 658 C C . HIS A 1 82 ? -4.558 -4.168 28.840 1.00 95.25 82 HIS A C 1
ATOM 660 O O . HIS A 1 82 ? -5.474 -3.446 29.234 1.00 95.25 82 HIS A O 1
ATOM 666 N N . GLY A 1 83 ? -4.800 -5.342 28.249 1.00 93.38 83 GLY A N 1
ATOM 667 C CA . GLY A 1 83 ? -6.151 -5.849 28.004 1.00 93.38 83 GLY A CA 1
ATOM 668 C C . GLY A 1 83 ? -6.954 -5.000 27.013 1.00 93.38 83 GLY A C 1
ATOM 669 O O . GLY A 1 83 ? -8.180 -5.098 26.982 1.00 93.38 83 GLY A O 1
ATOM 670 N N . GLN A 1 84 ? -6.290 -4.149 26.222 1.00 92.88 84 GLN A N 1
ATOM 671 C CA . GLN A 1 84 ? -6.935 -3.302 25.222 1.00 92.88 84 GLN A CA 1
ATOM 672 C C . GLN A 1 84 ? -7.177 -4.106 23.938 1.00 92.88 84 GLN A C 1
ATOM 674 O O . GLN A 1 84 ? -6.214 -4.440 23.253 1.00 92.88 84 GLN A O 1
ATOM 679 N N . PRO A 1 85 ? -8.429 -4.448 23.587 1.00 94.69 85 PRO A N 1
ATOM 680 C CA . PRO A 1 85 ? -8.701 -5.225 22.383 1.00 94.69 85 PRO A CA 1
ATOM 681 C C . PRO A 1 85 ? -8.509 -4.362 21.134 1.00 94.69 85 PRO A C 1
ATOM 683 O O . PRO A 1 85 ? -8.867 -3.186 21.139 1.00 94.69 85 PRO A O 1
ATOM 686 N N . PHE A 1 86 ? -8.030 -4.954 20.047 1.00 95.88 86 PHE A N 1
ATOM 687 C CA . PHE A 1 86 ? -8.082 -4.358 18.713 1.00 95.88 86 PHE A CA 1
ATOM 688 C C . PHE A 1 86 ? -8.960 -5.213 17.794 1.00 95.88 86 PHE A C 1
ATOM 690 O O . PHE A 1 86 ? -9.313 -6.349 18.122 1.00 95.88 86 PHE A O 1
ATOM 697 N N . SER A 1 87 ? -9.328 -4.665 16.640 1.00 96.25 87 SER A N 1
ATOM 698 C CA . SER A 1 87 ? -10.049 -5.401 15.598 1.00 96.25 87 SER A CA 1
ATOM 699 C C . SER A 1 87 ? -9.390 -5.189 14.239 1.00 96.25 87 SER A C 1
ATOM 701 O O . SER A 1 87 ? -8.810 -4.139 13.982 1.00 96.25 87 SER A O 1
ATOM 703 N N . LEU A 1 88 ? -9.495 -6.189 13.369 1.00 95.88 88 LEU A N 1
ATOM 704 C CA . LEU A 1 88 ? -8.999 -6.149 11.997 1.00 95.88 88 LEU A CA 1
ATOM 705 C C . LEU A 1 88 ? -10.173 -6.342 11.040 1.00 95.88 88 LEU A C 1
ATOM 707 O O . LEU A 1 88 ? -10.922 -7.310 11.171 1.00 95.88 88 LEU A O 1
ATOM 711 N N . LEU A 1 89 ? -10.306 -5.440 10.074 1.00 95.25 89 LEU A N 1
ATOM 712 C CA . LEU A 1 89 ? -11.189 -5.605 8.925 1.00 95.25 89 LEU A CA 1
ATOM 713 C C . LEU A 1 89 ? -10.344 -5.966 7.704 1.00 95.25 89 LEU A C 1
ATOM 715 O O . LEU A 1 89 ? -9.379 -5.267 7.402 1.00 95.25 89 LEU A O 1
ATOM 719 N N . MET A 1 90 ? -10.722 -7.039 7.013 1.00 94.81 90 MET A N 1
ATOM 720 C CA . MET A 1 90 ? -10.197 -7.401 5.696 1.00 94.81 90 MET A CA 1
ATOM 721 C C . MET A 1 90 ? -11.272 -7.072 4.665 1.00 94.81 90 MET A C 1
ATOM 723 O O . MET A 1 90 ? -12.415 -7.501 4.818 1.00 94.81 90 MET A O 1
ATOM 727 N N . ILE A 1 91 ? -10.916 -6.272 3.668 1.00 93.62 91 ILE A N 1
ATOM 728 C CA . ILE A 1 91 ? -11.818 -5.705 2.669 1.00 93.62 91 ILE A CA 1
ATOM 729 C C . ILE A 1 91 ? -11.259 -6.070 1.297 1.00 93.62 91 ILE A C 1
ATOM 731 O O . ILE A 1 91 ? -10.096 -5.795 1.011 1.00 93.62 91 ILE A O 1
ATOM 735 N N . ASP A 1 92 ? -12.088 -6.672 0.457 1.00 94.12 92 ASP A N 1
ATOM 736 C CA . ASP A 1 92 ? -11.760 -6.981 -0.933 1.00 94.12 92 ASP A CA 1
ATOM 737 C C . ASP A 1 92 ? -12.652 -6.150 -1.862 1.00 94.12 92 ASP A C 1
ATOM 739 O O . ASP A 1 92 ? -13.787 -5.822 -1.500 1.00 94.12 92 ASP A O 1
ATOM 743 N N . VAL A 1 93 ? -12.136 -5.758 -3.029 1.00 91.38 93 VAL A N 1
ATOM 744 C CA . VAL A 1 93 ? -12.929 -5.039 -4.035 1.00 91.38 93 VAL A CA 1
ATOM 745 C C . VAL A 1 93 ? -13.527 -6.055 -4.999 1.00 91.38 93 VAL A C 1
ATOM 747 O O . VAL A 1 93 ? -12.832 -6.612 -5.850 1.00 91.38 93 VAL A O 1
ATOM 750 N N . ASP A 1 94 ? -14.838 -6.257 -4.896 1.00 91.00 94 ASP A N 1
ATOM 751 C CA . ASP A 1 94 ? -15.547 -7.248 -5.700 1.00 91.00 94 ASP A CA 1
ATOM 752 C C . ASP A 1 94 ? -15.336 -7.040 -7.210 1.00 91.00 94 ASP A C 1
ATOM 754 O O . ASP A 1 94 ? -15.427 -5.933 -7.745 1.00 91.00 94 ASP A O 1
ATOM 758 N N . PHE A 1 95 ? -15.094 -8.145 -7.923 1.00 91.00 95 PHE A N 1
ATOM 759 C CA . PHE A 1 95 ? -14.931 -8.192 -9.383 1.00 91.00 95 PHE A CA 1
ATOM 760 C C . PHE A 1 95 ? -13.802 -7.310 -9.955 1.00 91.00 95 PHE A C 1
ATOM 762 O O . PHE A 1 95 ? -13.798 -7.044 -11.162 1.00 91.00 95 PHE A O 1
ATOM 769 N N . PHE A 1 96 ? -12.810 -6.912 -9.150 1.00 92.69 96 PHE A N 1
ATOM 770 C CA . PHE A 1 96 ? -11.750 -5.990 -9.576 1.00 92.69 96 PHE A CA 1
ATOM 771 C C . PHE A 1 96 ? -10.976 -6.460 -10.816 1.00 92.69 96 PHE A C 1
ATOM 773 O O . PHE A 1 96 ? -10.732 -5.684 -11.741 1.00 92.69 96 PHE A O 1
ATOM 780 N N . LYS A 1 97 ? -10.652 -7.756 -10.900 1.00 89.19 97 LYS A N 1
ATOM 781 C CA . LYS A 1 97 ? -10.018 -8.327 -12.098 1.00 89.19 97 LYS A CA 1
ATOM 782 C C . LYS A 1 97 ? -10.852 -8.110 -13.365 1.00 89.19 97 LYS A C 1
ATOM 784 O O . LYS A 1 97 ? -10.314 -7.685 -14.380 1.00 89.19 97 LYS A O 1
ATOM 789 N N . LYS A 1 98 ? -12.163 -8.360 -13.300 1.00 91.75 98 LYS A N 1
ATOM 790 C CA . LYS A 1 98 ? -13.070 -8.184 -14.444 1.00 91.75 98 LYS A CA 1
ATOM 791 C C . LYS A 1 98 ? -13.158 -6.715 -14.860 1.00 91.75 98 LYS A C 1
ATOM 793 O O . LYS A 1 98 ? -13.179 -6.435 -16.052 1.00 91.75 98 LYS A O 1
ATOM 798 N N . PHE A 1 99 ? -13.182 -5.802 -13.890 1.00 92.00 99 PHE A N 1
ATOM 799 C CA . PHE A 1 99 ? -13.126 -4.364 -14.145 1.00 92.00 99 PHE A CA 1
ATOM 800 C C . PHE A 1 99 ? -11.828 -3.974 -14.872 1.00 92.00 99 PHE A C 1
ATOM 802 O O . PHE A 1 99 ? -11.878 -3.329 -15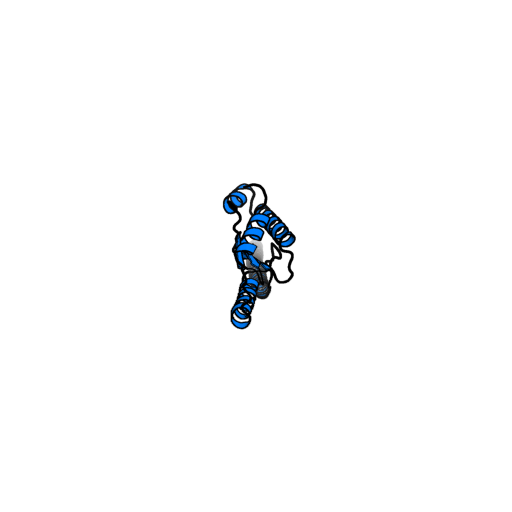.914 1.00 92.00 99 PHE A O 1
ATOM 809 N N . ASN A 1 100 ? -10.670 -4.455 -14.409 1.00 90.62 100 ASN A N 1
ATOM 810 C CA . ASN A 1 100 ? -9.391 -4.220 -15.092 1.00 90.62 100 ASN A CA 1
ATOM 811 C C . ASN A 1 100 ? -9.351 -4.787 -16.512 1.00 90.62 100 ASN A C 1
ATOM 813 O O . ASN A 1 100 ? -8.802 -4.144 -17.405 1.00 90.62 100 ASN A O 1
ATOM 817 N N . ASP A 1 101 ? -9.918 -5.975 -16.721 1.00 92.06 101 ASP A N 1
ATOM 818 C CA . ASP A 1 101 ? -9.959 -6.615 -18.037 1.00 92.06 101 ASP A CA 1
ATOM 819 C C . ASP A 1 101 ? -10.832 -5.819 -19.031 1.00 92.06 101 ASP A C 1
ATOM 821 O O . ASP A 1 101 ? -10.579 -5.855 -20.235 1.00 92.06 101 ASP A O 1
ATOM 825 N N . GLN A 1 102 ? -11.848 -5.094 -18.544 1.00 92.94 102 GLN A N 1
ATOM 826 C CA . GLN A 1 102 ? -12.770 -4.293 -19.359 1.00 92.94 102 GLN A CA 1
ATOM 827 C C . GLN A 1 102 ? -12.274 -2.860 -19.591 1.00 92.94 102 GLN A C 1
ATOM 829 O O . GLN A 1 102 ? -12.281 -2.386 -20.727 1.00 92.94 102 GLN A O 1
ATOM 834 N N . ASP A 1 103 ? -11.823 -2.191 -18.530 1.00 88.25 103 ASP A N 1
ATOM 835 C CA . ASP A 1 103 ? -11.551 -0.748 -18.514 1.00 88.25 103 ASP A CA 1
ATOM 836 C C . ASP A 1 103 ? -10.050 -0.408 -18.445 1.00 88.25 103 ASP A C 1
ATOM 838 O O . ASP A 1 103 ? -9.658 0.761 -18.517 1.00 88.25 103 ASP A O 1
ATOM 842 N N . GLY A 1 104 ? -9.192 -1.425 -18.329 1.00 89.31 104 GLY A N 1
ATOM 843 C CA . GLY A 1 104 ? -7.737 -1.304 -18.290 1.00 89.31 104 GLY A CA 1
ATOM 844 C C . GLY A 1 104 ? -7.161 -0.985 -16.905 1.00 89.31 104 GLY A C 1
ATOM 845 O O . GLY A 1 104 ? -7.798 -0.388 -16.038 1.00 89.31 104 GLY A O 1
ATOM 846 N N . TYR A 1 105 ? -5.885 -1.335 -16.712 1.00 87.31 105 TYR A N 1
ATOM 847 C CA . TYR A 1 105 ? -5.184 -1.205 -15.425 1.00 87.31 105 TYR A CA 1
ATOM 848 C C . TYR A 1 105 ? -5.154 0.219 -14.849 1.00 87.31 105 TYR A C 1
ATOM 850 O O . TYR A 1 105 ? -5.195 0.391 -13.634 1.00 87.31 105 TYR A O 1
ATOM 858 N N . LEU A 1 106 ? -5.100 1.252 -15.696 1.00 88.56 106 LEU A N 1
ATOM 859 C CA . LEU A 1 106 ? -5.068 2.644 -15.233 1.00 88.56 106 LEU A CA 1
ATOM 860 C C . LEU A 1 106 ? -6.396 3.057 -14.568 1.00 88.56 106 LEU A C 1
ATOM 862 O O . LEU A 1 106 ? -6.409 3.816 -13.593 1.00 88.56 106 LEU A O 1
ATOM 866 N N . SER A 1 107 ? -7.509 2.524 -15.077 1.00 89.56 107 SER A N 1
ATOM 867 C CA . SER A 1 107 ? -8.845 2.691 -14.500 1.00 89.56 107 SER A CA 1
ATOM 868 C C . SER A 1 107 ? -8.945 1.956 -13.164 1.00 89.56 107 SER A C 1
ATOM 870 O O . SER A 1 107 ? -9.440 2.525 -12.191 1.00 89.56 107 SER A O 1
ATOM 872 N N . GLY A 1 108 ? -8.379 0.748 -13.078 1.00 90.69 108 GLY A N 1
ATOM 873 C CA . GLY A 1 108 ? -8.218 -0.006 -11.831 1.00 90.69 108 GLY A CA 1
ATOM 874 C C . GLY A 1 108 ? -7.489 0.759 -10.735 1.00 90.69 108 GLY A C 1
ATOM 875 O O . GLY A 1 108 ? -7.990 0.889 -9.620 1.00 90.69 108 GLY A O 1
ATOM 876 N N . ASP A 1 109 ? -6.332 1.332 -11.062 1.00 89.94 109 ASP A N 1
ATOM 877 C CA . ASP A 1 109 ? -5.556 2.162 -10.133 1.00 89.94 109 ASP A CA 1
ATOM 878 C C . ASP A 1 109 ? -6.359 3.369 -9.633 1.00 89.94 109 ASP A C 1
ATOM 880 O O . ASP A 1 109 ? -6.276 3.753 -8.464 1.00 89.94 109 ASP A O 1
ATOM 884 N N . THR A 1 110 ? -7.157 3.973 -10.513 1.00 91.44 110 THR A N 1
ATOM 885 C CA . THR A 1 110 ? -8.029 5.098 -10.155 1.00 91.44 110 THR A CA 1
ATOM 886 C C . THR A 1 110 ? -9.151 4.652 -9.221 1.00 91.44 110 THR A C 1
ATOM 888 O O . THR A 1 110 ? -9.406 5.321 -8.218 1.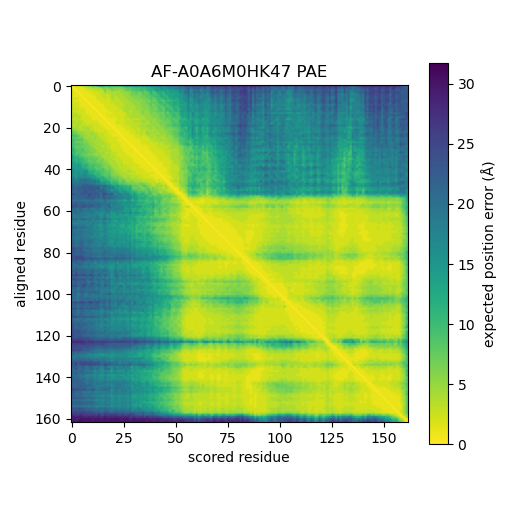00 91.44 110 THR A O 1
ATOM 891 N N . CYS A 1 111 ? -9.769 3.503 -9.496 1.00 92.06 111 CYS A N 1
ATOM 892 C CA . CYS A 1 111 ? -10.767 2.892 -8.624 1.00 92.06 111 CYS A CA 1
ATOM 893 C C . CYS A 1 111 ? -10.189 2.631 -7.223 1.00 92.06 111 CYS A C 1
ATOM 895 O O . CYS A 1 111 ? -10.746 3.100 -6.229 1.00 92.06 111 CYS A O 1
ATOM 897 N N . LEU A 1 112 ? -9.013 2.001 -7.124 1.00 92.06 112 LEU A N 1
ATOM 898 C CA . LEU A 1 112 ? -8.375 1.733 -5.830 1.00 92.06 112 LEU A CA 1
ATOM 899 C C . LEU A 1 112 ? -8.021 3.012 -5.064 1.00 92.06 112 LEU A C 1
ATOM 901 O O . LEU A 1 112 ? -8.173 3.050 -3.843 1.00 92.06 112 LEU A O 1
ATOM 905 N N . LYS A 1 113 ? -7.603 4.083 -5.751 1.00 92.69 113 LYS A N 1
ATOM 906 C CA . LYS A 1 113 ? -7.394 5.400 -5.121 1.00 92.69 113 LYS A CA 1
ATOM 907 C C . LYS A 1 113 ? -8.688 5.973 -4.538 1.00 92.69 113 LYS A C 1
ATOM 909 O O . LYS A 1 113 ? -8.659 6.550 -3.451 1.00 92.69 113 LYS A O 1
ATOM 914 N N . GLN A 1 114 ? -9.817 5.813 -5.228 1.00 92.75 114 GLN A N 1
ATOM 915 C CA . GLN A 1 114 ? -11.121 6.265 -4.733 1.00 92.75 114 GLN A CA 1
ATOM 916 C C . GLN A 1 114 ? -11.581 5.445 -3.523 1.00 92.75 114 GLN A C 1
ATOM 918 O O . GLN A 1 114 ? -11.977 6.032 -2.516 1.00 92.75 114 GLN A O 1
ATOM 923 N N . VAL A 1 115 ? -11.450 4.115 -3.582 1.00 91.88 115 VAL A N 1
ATOM 924 C CA . VAL A 1 115 ? -11.729 3.216 -2.449 1.00 91.88 115 VAL A CA 1
ATOM 925 C C . VAL A 1 115 ? -10.867 3.596 -1.244 1.00 91.88 115 VAL A C 1
ATOM 927 O O . VAL A 1 115 ? -11.385 3.804 -0.149 1.00 91.88 115 VAL A O 1
ATOM 930 N N . ALA A 1 116 ? -9.561 3.785 -1.446 1.00 91.00 116 ALA A N 1
ATOM 931 C CA . ALA A 1 116 ? -8.639 4.228 -0.403 1.00 91.00 116 ALA A CA 1
ATOM 932 C C . ALA A 1 116 ? -9.064 5.561 0.236 1.00 91.00 116 ALA A C 1
ATOM 934 O O . ALA A 1 116 ? -9.042 5.696 1.462 1.00 91.00 116 ALA A O 1
ATOM 935 N N . GLY A 1 117 ? -9.479 6.532 -0.584 1.00 90.44 117 GLY A N 1
ATOM 936 C CA . GLY A 1 117 ? -9.993 7.819 -0.119 1.00 90.44 117 GLY A CA 1
ATOM 937 C C . GLY A 1 117 ? -11.274 7.686 0.708 1.00 90.44 117 GLY A C 1
ATOM 938 O O . GLY A 1 117 ? -11.375 8.296 1.773 1.00 90.44 117 GLY A O 1
ATOM 939 N N . ALA A 1 118 ? -12.219 6.856 0.261 1.00 90.75 118 ALA A N 1
ATOM 940 C CA . ALA A 1 118 ? -13.475 6.598 0.966 1.00 90.75 118 ALA A CA 1
ATOM 941 C C . ALA A 1 118 ? -13.258 5.880 2.308 1.00 90.75 118 ALA A C 1
ATOM 943 O O . ALA A 1 118 ? -13.890 6.223 3.308 1.00 90.75 118 ALA A O 1
ATOM 944 N N . LEU A 1 119 ? -12.331 4.921 2.359 1.00 91.06 119 LEU A N 1
ATOM 945 C CA . LEU A 1 119 ? -11.973 4.238 3.601 1.00 91.06 119 LEU A CA 1
ATOM 946 C C . LEU A 1 119 ? -11.305 5.204 4.583 1.00 91.06 119 LEU A C 1
ATOM 948 O O . LEU A 1 119 ? -11.717 5.281 5.739 1.00 91.06 119 LEU A O 1
ATOM 952 N N . ARG A 1 120 ? -10.327 5.999 4.127 1.00 88.06 120 ARG A N 1
ATOM 953 C CA . ARG A 1 120 ? -9.652 6.989 4.981 1.00 88.06 120 ARG A CA 1
ATOM 954 C C . ARG A 1 120 ? -10.599 8.046 5.536 1.00 88.06 120 ARG A C 1
ATOM 956 O O . ARG A 1 120 ? -10.478 8.390 6.703 1.00 88.06 120 ARG A O 1
ATOM 963 N N . SER A 1 121 ? -11.544 8.553 4.746 1.00 86.94 121 SER A N 1
ATOM 964 C CA . SER A 1 121 ? -12.485 9.575 5.227 1.00 86.94 121 SER A CA 1
ATOM 965 C C . SER A 1 121 ? -13.453 9.051 6.295 1.00 86.94 121 SER A C 1
ATOM 967 O O . SER A 1 121 ? -13.968 9.829 7.096 1.00 86.94 121 SER A O 1
ATOM 969 N N . ASN A 1 122 ? -13.675 7.736 6.339 1.00 84.94 122 ASN A N 1
ATOM 970 C CA . ASN A 1 122 ? -14.558 7.082 7.301 1.00 84.94 122 ASN A CA 1
ATOM 971 C C . ASN A 1 122 ? -13.818 6.456 8.496 1.00 84.94 122 ASN A C 1
ATOM 973 O O . ASN A 1 122 ? -14.472 6.016 9.447 1.00 84.94 122 ASN A O 1
ATOM 977 N N . VAL A 1 123 ? -12.486 6.414 8.480 1.00 81.81 123 VAL A N 1
ATOM 978 C CA . VAL A 1 123 ? -11.646 5.951 9.592 1.00 81.81 123 VAL A CA 1
ATOM 979 C C . VAL A 1 123 ? -11.037 7.186 10.256 1.00 81.81 123 VAL A C 1
ATOM 981 O O . VAL A 1 123 ? -10.114 7.800 9.742 1.00 81.81 123 VAL A O 1
ATOM 984 N N . ILE A 1 124 ? -11.644 7.605 11.369 1.00 68.38 124 ILE A N 1
ATOM 985 C CA . ILE A 1 124 ? -11.500 8.971 11.906 1.00 68.38 124 ILE A CA 1
ATOM 986 C C . ILE A 1 124 ? -10.414 9.061 12.990 1.00 68.38 124 ILE A C 1
ATOM 988 O O . ILE A 1 124 ? -9.929 10.151 13.285 1.00 68.38 124 ILE A O 1
ATOM 992 N N . ARG A 1 125 ? -10.038 7.943 13.622 1.00 83.81 125 ARG A N 1
ATOM 993 C CA . ARG A 1 125 ? -9.065 7.958 14.721 1.00 83.81 125 ARG A CA 1
ATOM 994 C C . ARG A 1 125 ? -7.652 7.861 14.168 1.00 83.81 125 ARG A C 1
ATOM 996 O O . ARG A 1 125 ? -7.384 7.028 13.316 1.00 83.81 125 ARG A O 1
ATOM 1003 N N . GLU A 1 126 ? -6.756 8.668 14.724 1.00 80.56 126 GLU A N 1
ATOM 1004 C CA . GLU A 1 126 ? -5.325 8.680 14.388 1.00 80.56 126 GLU A CA 1
ATOM 1005 C C . GLU A 1 126 ? -4.657 7.309 14.588 1.00 80.56 126 GLU A C 1
ATOM 1007 O O . GLU A 1 126 ? -3.696 6.959 13.910 1.00 80.56 126 GLU A O 1
ATOM 1012 N N . GLU A 1 127 ? -5.201 6.513 15.504 1.00 86.81 127 GLU A N 1
ATOM 1013 C CA . GLU A 1 127 ? -4.658 5.215 15.905 1.00 86.81 127 GLU A CA 1
ATOM 1014 C C . GLU A 1 127 ? -5.137 4.062 15.014 1.00 86.81 127 GLU A C 1
ATOM 1016 O O . GLU A 1 127 ? -4.557 2.971 15.042 1.00 86.81 127 GLU A O 1
ATOM 1021 N N . ASP A 1 128 ? -6.174 4.317 14.212 1.00 91.19 128 ASP A N 1
ATOM 1022 C CA . ASP A 1 128 ? -6.695 3.382 13.229 1.00 91.19 128 ASP A CA 1
ATOM 1023 C C . ASP A 1 128 ? -5.918 3.542 11.916 1.00 91.19 128 ASP A C 1
ATOM 1025 O O . ASP A 1 128 ? -5.656 4.651 11.447 1.00 91.19 128 ASP A O 1
ATOM 1029 N N . VAL A 1 129 ? -5.557 2.427 11.283 1.00 92.25 129 VAL A N 1
ATOM 1030 C CA . VAL A 1 129 ? -4.695 2.444 10.093 1.00 92.25 129 VAL A CA 1
ATOM 1031 C C . VAL A 1 129 ? -5.374 1.728 8.939 1.00 92.25 129 VAL A C 1
ATOM 1033 O O . VAL A 1 129 ? -5.725 0.554 9.043 1.00 92.25 129 VAL A O 1
ATOM 1036 N N . VAL A 1 130 ? -5.511 2.433 7.813 1.00 94.88 130 VAL A N 1
ATOM 1037 C CA . VAL A 1 130 ? -5.948 1.862 6.533 1.00 94.88 130 VAL A CA 1
ATOM 1038 C C . VAL A 1 130 ? -4.722 1.464 5.717 1.00 94.88 130 VAL A C 1
ATOM 1040 O O . VAL A 1 130 ? -3.843 2.290 5.442 1.00 94.88 130 VAL A O 1
ATOM 1043 N N . VAL A 1 131 ? -4.676 0.200 5.316 1.00 94.69 131 VAL A N 1
ATOM 1044 C CA . VAL A 1 131 ? -3.514 -0.432 4.696 1.00 94.69 131 VAL A CA 1
ATOM 1045 C C . VAL A 1 131 ? -3.918 -1.100 3.391 1.00 94.69 131 VAL A C 1
ATOM 1047 O O . VAL A 1 131 ? -4.811 -1.943 3.389 1.00 94.69 131 VAL A O 1
ATOM 1050 N N . ARG A 1 132 ? -3.205 -0.828 2.295 1.00 94.19 132 ARG A N 1
ATOM 1051 C CA . ARG A 1 132 ? -3.264 -1.701 1.120 1.00 94.19 132 ARG A CA 1
ATOM 1052 C C . ARG A 1 132 ? -2.468 -2.973 1.407 1.00 94.19 132 ARG A C 1
ATOM 1054 O O . ARG A 1 132 ? -1.240 -2.939 1.518 1.00 94.19 132 ARG A O 1
ATOM 1061 N N . TYR A 1 133 ? -3.177 -4.082 1.558 1.00 91.62 133 TYR A N 1
ATOM 1062 C CA . TYR A 1 133 ? -2.596 -5.344 1.991 1.00 91.62 133 TYR A CA 1
ATOM 1063 C C . TYR A 1 133 ? -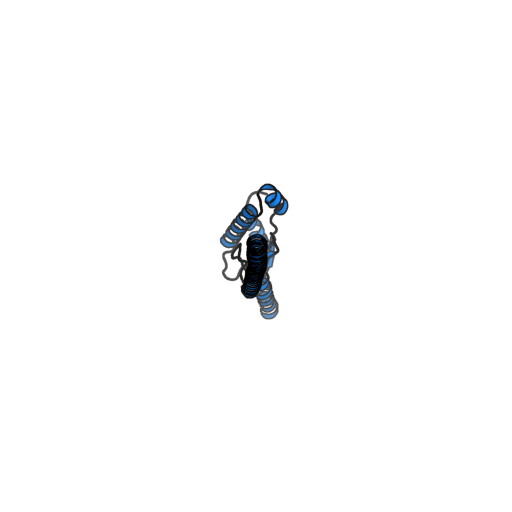1.913 -6.074 0.834 1.00 91.62 133 TYR A C 1
ATOM 1065 O O . TYR A 1 133 ? -0.749 -6.467 0.949 1.00 91.62 133 TYR A O 1
ATOM 1073 N N . ARG A 1 134 ? -2.625 -6.227 -0.290 1.00 87.88 134 ARG A N 1
ATOM 1074 C CA . ARG A 1 134 ? -2.146 -6.921 -1.494 1.00 87.88 134 ARG A CA 1
ATOM 1075 C C . ARG A 1 134 ? -3.094 -6.667 -2.663 1.00 87.88 134 ARG A C 1
ATOM 1077 O O . ARG A 1 134 ? -4.268 -6.945 -2.532 1.00 87.88 134 ARG A O 1
ATOM 1084 N N . GLY A 1 135 ? -2.601 -6.245 -3.830 1.00 88.75 135 GLY A N 1
ATOM 1085 C CA . GLY A 1 135 ? -3.460 -6.128 -5.024 1.00 88.75 135 GLY A CA 1
ATOM 1086 C C . GLY A 1 135 ? -4.674 -5.220 -4.778 1.00 88.75 135 GLY A C 1
ATOM 1087 O O . GLY A 1 135 ? -4.484 -4.035 -4.487 1.00 88.75 135 GLY A O 1
ATOM 1088 N N . GLU A 1 136 ? -5.884 -5.768 -4.890 1.00 91.00 136 GLU A N 1
ATOM 1089 C CA . GLU A 1 136 ? -7.156 -5.127 -4.514 1.00 91.00 136 GLU A CA 1
ATOM 1090 C C . GLU A 1 136 ? -7.549 -5.226 -3.027 1.00 91.00 136 GLU A C 1
ATOM 1092 O O . GLU A 1 136 ? -8.439 -4.500 -2.588 1.00 91.00 136 GLU A O 1
ATOM 1097 N N . GLU A 1 137 ? -6.869 -6.053 -2.233 1.00 93.50 137 GLU A N 1
ATOM 1098 C CA . GLU A 1 137 ? -7.167 -6.241 -0.813 1.00 93.50 137 GLU A CA 1
ATOM 1099 C C . GLU A 1 137 ? -6.701 -5.033 0.013 1.00 93.50 137 GLU A C 1
ATOM 1101 O O . GLU A 1 137 ? -5.516 -4.656 0.034 1.00 93.50 137 GLU A O 1
ATOM 1106 N N . VAL A 1 138 ? -7.632 -4.465 0.771 1.00 94.31 138 VAL A N 1
ATOM 1107 C CA . VAL A 1 138 ? -7.405 -3.393 1.739 1.00 94.31 138 VAL A CA 1
ATOM 1108 C C . VAL A 1 138 ? -7.740 -3.910 3.133 1.00 94.31 138 VAL A C 1
ATOM 1110 O O . VAL A 1 138 ? -8.650 -4.705 3.333 1.00 94.31 138 VAL A O 1
ATOM 1113 N N . SER A 1 139 ? -7.001 -3.464 4.136 1.00 94.88 139 SER A N 1
ATOM 1114 C CA . SER A 1 139 ? -7.263 -3.808 5.529 1.00 94.88 139 SER A CA 1
ATOM 1115 C C . SER A 1 139 ? -7.358 -2.562 6.391 1.00 94.88 139 SER A C 1
ATOM 1117 O O . SER A 1 139 ? -6.755 -1.530 6.087 1.00 94.88 139 SER 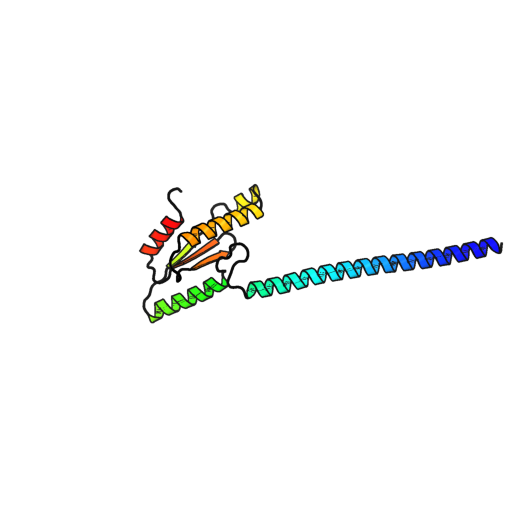A O 1
ATOM 1119 N N . VAL A 1 140 ? -8.133 -2.656 7.467 1.00 95.25 140 VAL A N 1
ATOM 1120 C CA . VAL A 1 140 ? -8.261 -1.597 8.469 1.00 95.25 140 VAL A CA 1
ATOM 1121 C C . VAL A 1 140 ? -7.957 -2.190 9.836 1.00 95.25 140 VAL A C 1
ATOM 1123 O O . VAL A 1 140 ? -8.673 -3.075 10.309 1.00 95.25 140 VAL A O 1
ATOM 1126 N N . LEU A 1 141 ? -6.891 -1.704 10.467 1.00 95.56 141 LEU A N 1
ATOM 1127 C CA . LEU A 1 141 ? -6.569 -1.998 11.861 1.00 95.56 141 LEU A CA 1
ATOM 1128 C C . LEU A 1 141 ? -7.249 -0.955 12.745 1.00 95.56 141 LEU A C 1
ATOM 1130 O O . LEU A 1 141 ? -6.999 0.236 12.582 1.00 95.56 141 LEU A O 1
ATOM 1134 N N . LEU A 1 142 ? -8.106 -1.409 13.660 1.00 95.06 142 LEU A N 1
ATOM 1135 C CA . LEU A 1 142 ? -8.871 -0.567 14.576 1.00 95.06 142 LEU A CA 1
ATOM 1136 C C . LEU A 1 142 ? -8.337 -0.730 16.001 1.00 95.06 142 LEU A C 1
ATOM 1138 O O . LEU A 1 142 ? -8.498 -1.798 16.608 1.00 95.06 142 LEU A O 1
ATOM 1142 N N . ALA A 1 143 ? -7.725 0.323 16.538 1.00 94.00 143 ALA A N 1
ATOM 1143 C CA . ALA A 1 143 ? -7.164 0.324 17.883 1.00 94.00 143 ALA A CA 1
ATOM 1144 C C . ALA A 1 143 ? -8.269 0.483 18.938 1.00 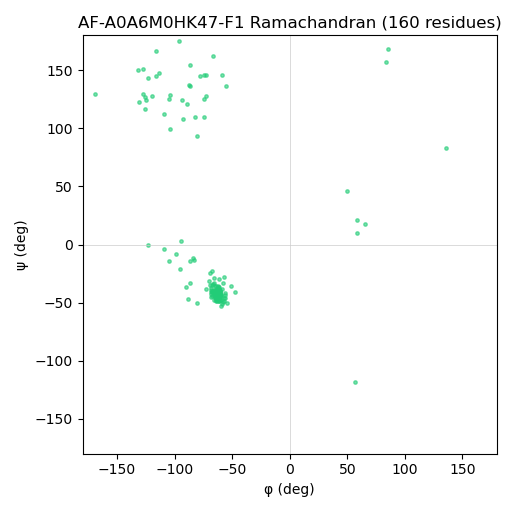94.00 143 ALA A C 1
ATOM 1146 O O . ALA A 1 143 ? -9.263 1.186 18.732 1.00 94.00 143 ALA A O 1
ATOM 1147 N N . VAL A 1 144 ? -8.103 -0.176 20.091 1.00 93.25 144 VAL A N 1
ATOM 1148 C CA . VAL A 1 144 ? -9.047 -0.095 21.226 1.00 93.25 144 VAL A CA 1
ATOM 1149 C C . VAL A 1 144 ? -10.500 -0.334 20.768 1.00 93.25 144 VAL A C 1
ATOM 1151 O O . VAL A 1 144 ? -11.436 0.407 21.088 1.00 93.25 144 VAL A O 1
ATOM 1154 N N . CYS A 1 145 ? -10.690 -1.372 19.955 1.00 93.12 145 CYS A N 1
ATOM 1155 C CA . CYS A 1 145 ? -11.938 -1.669 19.270 1.00 93.12 145 CYS A CA 1
ATOM 1156 C C . CYS A 1 145 ? -12.323 -3.139 19.461 1.00 93.12 145 CYS A C 1
ATOM 1158 O O . CYS A 1 145 ? -11.575 -4.052 19.115 1.00 93.12 145 CYS A O 1
ATOM 1160 N N . LYS A 1 146 ? -13.521 -3.371 20.009 1.00 93.81 146 LYS A N 1
ATOM 1161 C CA . LYS A 1 146 ? -14.116 -4.709 20.151 1.00 93.81 146 LYS A CA 1
ATOM 1162 C C . LYS A 1 146 ? -14.881 -5.087 18.883 1.00 93.81 146 LYS A C 1
ATOM 1164 O O . LYS A 1 146 ? -15.470 -4.221 18.238 1.00 93.81 146 LYS A O 1
ATOM 1169 N N . ALA A 1 147 ? -15.013 -6.389 18.634 1.00 93.44 147 ALA A N 1
ATOM 1170 C CA . ALA A 1 147 ? -15.670 -6.944 17.447 1.00 93.44 147 ALA A CA 1
ATOM 1171 C C . ALA A 1 147 ? -17.040 -6.316 17.112 1.00 93.44 147 ALA A C 1
ATOM 1173 O O . ALA A 1 147 ? -17.313 -6.017 15.955 1.00 93.44 147 ALA A O 1
ATOM 1174 N N . ARG A 1 148 ? -17.894 -6.046 18.114 1.00 94.12 148 ARG A N 1
ATOM 1175 C CA . ARG A 1 148 ? -19.209 -5.413 17.889 1.00 94.12 148 ARG A CA 1
ATOM 1176 C C . ARG A 1 148 ? -19.101 -4.006 17.287 1.00 94.12 148 ARG A C 1
ATOM 1178 O O . ARG A 1 148 ? -19.886 -3.669 16.409 1.00 94.12 148 ARG A O 1
ATOM 1185 N N . ALA A 1 149 ? -18.160 -3.191 17.763 1.00 92.25 149 ALA A N 1
ATOM 1186 C CA . ALA A 1 149 ? -17.934 -1.848 17.229 1.00 92.25 149 ALA A CA 1
ATOM 1187 C C . ALA A 1 149 ? -17.271 -1.916 15.845 1.00 92.25 149 ALA A C 1
ATOM 1189 O O . ALA A 1 149 ? -17.654 -1.178 14.942 1.00 92.25 149 ALA A O 1
ATOM 1190 N N . ALA A 1 150 ? -16.345 -2.860 15.652 1.00 93.75 150 ALA A N 1
ATOM 1191 C CA . ALA A 1 150 ? -15.723 -3.106 14.356 1.00 93.75 150 ALA A CA 1
ATOM 1192 C C . ALA A 1 150 ? -16.749 -3.501 13.283 1.00 93.75 150 ALA A C 1
ATOM 1194 O O . ALA A 1 150 ? -16.688 -2.981 12.177 1.00 93.75 150 ALA A O 1
ATOM 1195 N N . ALA A 1 151 ? -17.735 -4.339 13.619 1.00 93.62 151 ALA A N 1
ATOM 1196 C CA . ALA A 1 151 ? -18.817 -4.706 12.703 1.00 93.62 151 ALA A CA 1
ATOM 1197 C C . ALA A 1 151 ? -19.669 -3.494 12.280 1.00 93.62 151 ALA A C 1
ATOM 1199 O O . ALA A 1 151 ? -20.034 -3.368 11.117 1.00 93.62 151 ALA A O 1
ATOM 1200 N N . GLN A 1 152 ? -19.944 -2.563 13.199 1.00 91.88 152 GLN A N 1
ATOM 1201 C CA . GLN A 1 152 ? -20.660 -1.323 12.870 1.00 91.88 152 GLN A CA 1
ATOM 1202 C C . GLN A 1 152 ? -19.846 -0.424 11.934 1.00 91.88 152 GLN A C 1
ATOM 1204 O O . GLN A 1 152 ? -20.402 0.188 11.024 1.00 91.88 152 GLN A O 1
ATOM 1209 N N . ILE A 1 153 ? -18.529 -0.353 12.147 1.00 91.06 153 ILE A N 1
ATOM 1210 C CA . ILE A 1 153 ? -17.618 0.369 11.255 1.00 91.06 153 ILE A CA 1
ATOM 1211 C C . ILE A 1 153 ? -17.592 -0.308 9.883 1.00 91.06 153 ILE A C 1
ATOM 1213 O O . ILE A 1 153 ? -17.722 0.388 8.884 1.00 91.06 153 ILE A O 1
ATOM 1217 N N . ALA A 1 154 ? -17.495 -1.638 9.827 1.00 92.50 154 ALA A N 1
ATOM 1218 C CA . ALA A 1 154 ? -17.504 -2.396 8.579 1.00 92.50 154 ALA A CA 1
ATOM 1219 C C . ALA A 1 154 ? -18.757 -2.103 7.738 1.00 92.50 154 ALA A C 1
ATOM 1221 O O . ALA A 1 154 ? -18.625 -1.779 6.562 1.00 92.50 154 ALA A O 1
ATOM 1222 N N . GLU A 1 155 ? -19.950 -2.093 8.342 1.00 91.31 155 GLU A N 1
ATOM 1223 C CA . GLU A 1 155 ? -21.173 -1.776 7.586 1.00 91.31 155 GLU A CA 1
ATOM 1224 C C . GLU A 1 155 ? -21.273 -0.318 7.169 1.00 91.31 155 GLU A C 1
ATOM 1226 O O . GLU A 1 155 ? -21.780 -0.022 6.088 1.00 91.31 155 GLU A O 1
ATOM 1231 N N . ARG A 1 156 ? -20.720 0.605 7.958 1.00 89.06 156 ARG A N 1
ATOM 1232 C CA . ARG A 1 156 ? -20.585 1.992 7.507 1.00 89.06 156 ARG A CA 1
ATOM 1233 C C . ARG A 1 156 ? -19.657 2.103 6.295 1.00 89.06 156 ARG A C 1
ATOM 1235 O O . ARG A 1 156 ? -19.959 2.874 5.392 1.00 89.06 156 ARG A O 1
ATOM 1242 N N . LEU A 1 157 ? -18.548 1.359 6.284 1.00 89.31 157 LEU A N 1
ATOM 1243 C CA . LEU A 1 157 ? -17.583 1.357 5.179 1.00 89.31 157 LEU A CA 1
ATOM 1244 C C . LEU A 1 157 ? -18.153 0.701 3.916 1.00 89.31 157 LEU A C 1
ATOM 1246 O O . LEU A 1 157 ? -17.856 1.172 2.823 1.00 89.31 157 LEU A O 1
ATOM 1250 N N . ARG A 1 158 ? -18.989 -0.336 4.061 1.00 87.31 158 ARG A N 1
ATOM 1251 C CA . ARG A 1 158 ? -19.725 -0.946 2.941 1.00 87.31 158 ARG A CA 1
ATOM 1252 C C . ARG A 1 158 ? -20.723 0.035 2.310 1.00 87.31 158 ARG A C 1
ATOM 1254 O O . ARG A 1 158 ? -20.880 0.048 1.095 1.00 87.31 158 ARG A O 1
ATOM 1261 N N . GLY A 1 159 ? -21.349 0.884 3.131 1.00 80.19 159 GLY A N 1
ATOM 1262 C CA . GLY A 1 159 ? -22.328 1.889 2.710 1.00 80.19 159 GLY A CA 1
ATOM 1263 C C . GLY A 1 159 ? -23.766 1.349 2.591 1.00 80.19 159 GLY A C 1
ATOM 1264 O O . GLY A 1 159 ? -23.996 0.141 2.666 1.00 80.19 159 GLY A O 1
ATOM 1265 N N . PRO A 1 160 ? -24.775 2.234 2.446 1.00 56.72 160 PRO A N 1
ATOM 1266 C CA . PRO A 1 160 ? -26.169 1.838 2.274 1.00 56.72 160 PRO A CA 1
ATOM 1267 C C . PRO A 1 160 ? -26.430 1.447 0.813 1.00 56.72 160 PRO A C 1
ATOM 1269 O O . PRO A 1 160 ? -26.734 2.303 -0.014 1.00 56.72 160 PRO A O 1
ATOM 1272 N N . GLY A 1 161 ? -26.318 0.160 0.496 1.00 55.94 161 GLY A N 1
ATOM 1273 C CA . GLY A 1 161 ? -26.695 -0.371 -0.816 1.00 55.94 161 GLY A CA 1
ATOM 1274 C C . GLY A 1 161 ? -25.675 -1.350 -1.381 1.00 55.94 161 GLY A C 1
ATOM 1275 O O . GLY A 1 161 ? -24.861 -0.983 -2.223 1.00 55.94 161 GLY A O 1
ATOM 1276 N N . SER A 1 162 ? -25.783 -2.599 -0.938 1.00 44.41 162 SER A N 1
ATOM 1277 C CA . SER A 1 162 ? -25.385 -3.793 -1.690 1.00 44.41 162 SER A CA 1
ATOM 1278 C C . SER A 1 162 ? -26.571 -4.743 -1.713 1.00 44.41 162 SER A C 1
ATOM 1280 O O . SER A 1 162 ? -27.026 -5.066 -0.588 1.00 44.41 162 SER A O 1
#

Radius of gyration: 30.38 Å; Cα contacts (8 Å, |Δi|>4): 140; chains: 1; bounding box: 75×18×96 Å